Protein AF-A0A453HH13-F1 (afdb_monomer)

Nearest PDB structures (foldseek):
  1bcs-assembly1_B  TM=9.694E-01  e=7.886E-02  Triticum aestivum
  1gxs-assembly1_D  TM=9.681E-01  e=2.564E-01  Sorghum bicolor

Radius of gyration: 15.96 Å; Cα contacts (8 Å, |Δi|>4): 27; chains: 1; bounding box: 36×23×43 Å

Organism: Aegilops tauschii subsp. strangulata (NCBI:txid200361)

Structure (mmCIF, N/CA/C/O backbone):
data_AF-A0A453HH13-F1
#
_entry.id   AF-A0A453HH13-F1
#
loop_
_atom_site.group_PDB
_atom_site.id
_atom_site.type_symbol
_atom_site.label_atom_id
_atom_site.label_alt_id
_atom_site.label_comp_id
_atom_site.label_asym_id
_atom_site.label_entity_id
_atom_site.label_seq_id
_atom_site.pdbx_PDB_ins_code
_atom_site.Cartn_x
_atom_site.Cartn_y
_atom_site.Cartn_z
_atom_site.occupancy
_atom_site.B_iso_or_equiv
_atom_site.auth_seq_id
_atom_site.auth_comp_id
_atom_site.auth_asym_id
_atom_site.auth_atom_id
_atom_site.pdbx_PDB_model_num
ATOM 1 N N . MET A 1 1 ? 15.764 -11.386 0.186 1.00 47.12 1 MET A N 1
ATOM 2 C CA . MET A 1 1 ? 15.557 -10.549 -1.015 1.00 47.12 1 MET A CA 1
ATOM 3 C C . MET A 1 1 ? 16.645 -10.889 -2.038 1.00 47.12 1 MET A C 1
ATOM 5 O O . MET A 1 1 ? 17.814 -10.764 -1.698 1.00 47.12 1 MET A O 1
ATOM 9 N N . ARG A 1 2 ? 16.312 -11.419 -3.226 1.00 43.16 2 ARG A N 1
ATOM 10 C CA . ARG A 1 2 ? 17.310 -11.727 -4.273 1.00 43.16 2 ARG A CA 1
ATOM 11 C C . ARG A 1 2 ? 17.417 -10.537 -5.229 1.00 43.16 2 ARG A C 1
ATOM 13 O O . ARG A 1 2 ? 16.555 -10.361 -6.079 1.00 43.16 2 ARG A O 1
ATOM 20 N N . CYS A 1 3 ? 18.464 -9.730 -5.087 1.00 55.50 3 CYS A N 1
ATOM 21 C CA . CYS A 1 3 ? 18.757 -8.627 -6.003 1.00 55.50 3 CYS A CA 1
ATOM 22 C C . CYS A 1 3 ? 19.643 -9.129 -7.154 1.00 55.50 3 CYS A C 1
ATOM 24 O O . CYS A 1 3 ? 20.867 -9.058 -7.062 1.00 55.50 3 CYS A O 1
ATOM 26 N N . HIS A 1 4 ? 19.045 -9.636 -8.236 1.00 64.56 4 HIS A N 1
ATOM 27 C CA . HIS A 1 4 ? 19.780 -9.888 -9.481 1.00 64.56 4 HIS A CA 1
ATOM 28 C C . HIS A 1 4 ? 19.913 -8.576 -10.247 1.00 64.56 4 HIS A C 1
ATOM 30 O O . HIS A 1 4 ? 18.958 -8.100 -10.848 1.00 64.56 4 HIS A O 1
ATOM 36 N N . LYS A 1 5 ? 21.098 -7.965 -10.203 1.00 62.69 5 LYS A N 1
ATOM 37 C CA . LYS A 1 5 ? 21.331 -6.671 -10.858 1.00 62.69 5 LYS A CA 1
ATOM 38 C C . LYS A 1 5 ? 21.574 -6.781 -12.368 1.00 62.69 5 LYS A C 1
ATOM 40 O O . LYS A 1 5 ? 21.499 -5.753 -13.032 1.00 62.69 5 LYS A O 1
ATOM 45 N N . ARG A 1 6 ? 21.954 -7.958 -12.896 1.00 61.34 6 ARG A N 1
ATOM 46 C CA . ARG A 1 6 ? 22.478 -8.083 -14.276 1.00 61.34 6 ARG A CA 1
ATOM 47 C C . ARG A 1 6 ? 22.179 -9.390 -15.031 1.00 61.34 6 ARG A C 1
ATOM 49 O O . ARG A 1 6 ? 22.524 -9.454 -16.202 1.00 61.34 6 ARG A O 1
ATOM 56 N N . ASP A 1 7 ? 21.523 -10.386 -14.425 1.00 70.62 7 ASP A N 1
ATOM 57 C CA . ASP A 1 7 ? 21.345 -11.715 -15.063 1.00 70.62 7 ASP A CA 1
ATOM 58 C C . ASP A 1 7 ? 19.896 -12.040 -15.443 1.00 70.62 7 ASP A C 1
ATOM 60 O O . ASP A 1 7 ? 19.587 -13.154 -15.861 1.00 70.62 7 ASP A O 1
ATOM 64 N N . LEU A 1 8 ? 18.981 -11.091 -15.256 1.00 73.62 8 LEU A N 1
ATOM 65 C CA . LEU A 1 8 ? 17.585 -11.282 -15.620 1.00 73.62 8 LEU A CA 1
ATOM 66 C C . LEU A 1 8 ? 17.357 -10.731 -17.039 1.00 73.62 8 LEU A C 1
ATOM 68 O O . LEU A 1 8 ? 17.753 -9.597 -17.312 1.00 73.62 8 LEU A O 1
ATOM 72 N N . PRO A 1 9 ? 16.712 -11.490 -17.942 1.00 80.62 9 PRO A N 1
ATOM 73 C CA . PRO A 1 9 ? 16.494 -11.089 -19.330 1.00 80.62 9 PRO A CA 1
ATOM 74 C C . PRO A 1 9 ? 15.314 -10.109 -19.454 1.00 80.62 9 PRO A C 1
ATOM 76 O O . PRO A 1 9 ? 14.353 -10.371 -20.174 1.00 80.62 9 PRO A O 1
ATOM 79 N N . TYR A 1 10 ? 15.351 -8.984 -18.736 1.00 75.81 10 TYR A N 1
ATOM 80 C CA . TYR A 1 10 ? 14.409 -7.883 -18.935 1.00 75.81 10 TYR A CA 1
ATOM 81 C C . TYR A 1 10 ? 15.133 -6.677 -19.533 1.00 75.81 10 TYR A C 1
ATOM 83 O O . TYR A 1 10 ? 16.217 -6.296 -19.102 1.00 75.81 10 TYR A O 1
ATOM 91 N N . SER A 1 11 ? 14.528 -6.075 -20.554 1.00 83.38 11 SER A N 1
ATOM 92 C CA . SER A 1 11 ? 15.072 -4.909 -21.259 1.00 83.38 11 SER A CA 1
ATOM 93 C C . SER A 1 11 ? 14.455 -3.585 -20.803 1.00 83.38 11 SER A C 1
ATOM 95 O O . SER A 1 11 ? 14.918 -2.522 -21.214 1.00 83.38 11 SER A O 1
ATOM 97 N N . LEU A 1 12 ? 13.402 -3.633 -19.978 1.00 83.94 12 LEU A N 1
ATOM 98 C CA . LEU A 1 12 ? 12.608 -2.464 -19.617 1.00 83.94 12 LEU A CA 1
ATOM 99 C C . LEU A 1 12 ? 12.116 -2.524 -18.169 1.00 83.94 12 LEU A C 1
ATOM 101 O O . LEU A 1 12 ? 11.522 -3.514 -17.749 1.00 83.94 12 LEU A O 1
ATOM 105 N N . ASP A 1 13 ? 12.273 -1.403 -17.465 1.00 85.62 13 ASP A N 1
ATOM 106 C CA . ASP A 1 13 ? 11.684 -1.174 -16.147 1.00 85.62 13 ASP A CA 1
ATOM 107 C C . ASP A 1 13 ? 10.403 -0.343 -16.244 1.00 85.62 13 ASP A C 1
ATOM 109 O O . ASP A 1 13 ? 10.367 0.725 -16.866 1.00 85.62 13 ASP A O 1
ATOM 113 N N . ILE A 1 14 ? 9.362 -0.771 -15.530 1.00 90.19 14 ILE A N 1
ATOM 114 C CA . ILE A 1 14 ? 8.153 0.031 -15.334 1.00 90.19 14 ILE A CA 1
ATOM 115 C C . ILE A 1 14 ? 8.410 1.021 -14.197 1.00 90.19 14 ILE A C 1
ATOM 117 O O . ILE A 1 14 ? 8.494 0.642 -13.033 1.00 90.19 14 ILE A O 1
ATOM 121 N N . LYS A 1 15 ? 8.493 2.315 -14.525 1.00 90.56 15 LYS A N 1
ATOM 122 C CA . LYS A 1 15 ? 8.780 3.372 -13.538 1.00 90.56 15 LYS A CA 1
ATOM 123 C C . LYS A 1 15 ? 7.659 3.602 -12.521 1.00 90.56 15 LYS A C 1
ATOM 125 O O . LYS A 1 15 ? 7.930 4.067 -11.422 1.00 90.56 15 LYS A O 1
ATOM 130 N N . SER A 1 16 ? 6.407 3.310 -12.877 1.00 93.44 16 SER A N 1
ATOM 131 C CA . SER A 1 16 ? 5.267 3.437 -11.966 1.00 93.44 16 SER A CA 1
ATOM 132 C C . SER A 1 16 ? 4.171 2.433 -12.291 1.00 93.44 16 SER A C 1
ATOM 134 O O . SER A 1 16 ? 3.776 2.254 -13.444 1.00 93.44 16 SER A O 1
ATOM 136 N N . THR A 1 17 ? 3.641 1.808 -11.245 1.00 94.69 17 THR A N 1
ATOM 137 C CA . THR A 1 17 ? 2.565 0.817 -11.326 1.00 94.69 17 THR A CA 1
ATOM 138 C C . THR A 1 17 ? 1.180 1.403 -11.028 1.00 94.69 17 THR A C 1
ATOM 140 O O . THR A 1 17 ? 0.184 0.682 -11.121 1.00 94.69 17 THR A O 1
ATOM 143 N N . ILE A 1 18 ? 1.086 2.705 -10.726 1.00 96.06 18 ILE A N 1
ATOM 144 C CA . ILE A 1 18 ? -0.152 3.389 -10.305 1.00 96.06 18 ILE A CA 1
ATOM 145 C C . ILE A 1 18 ? -1.261 3.269 -11.351 1.00 96.06 18 ILE A C 1
ATOM 147 O O . ILE A 1 18 ? -2.380 2.863 -11.033 1.00 96.06 18 ILE A O 1
ATOM 151 N N . LYS A 1 19 ? -0.944 3.547 -12.623 1.00 95.75 19 LYS A N 1
ATOM 152 C CA . LYS A 1 19 ? -1.911 3.455 -13.729 1.00 95.75 19 LYS A CA 1
ATOM 153 C C . LYS A 1 19 ? -2.516 2.053 -13.842 1.00 95.75 19 LYS A C 1
ATOM 155 O O . LYS A 1 19 ? -3.713 1.917 -14.085 1.00 95.75 19 LYS A O 1
ATOM 160 N N . TYR A 1 20 ? -1.696 1.020 -13.665 1.00 95.62 20 TYR A N 1
ATOM 161 C CA . TYR A 1 20 ? -2.130 -0.368 -13.796 1.00 95.62 20 TYR A CA 1
ATOM 162 C C . TYR A 1 20 ? -3.039 -0.781 -12.642 1.00 95.62 20 TYR A C 1
ATOM 164 O O . TYR A 1 20 ? -4.111 -1.326 -12.889 1.00 95.62 20 TYR A O 1
ATOM 172 N N . HIS A 1 21 ? -2.668 -0.447 -11.405 1.00 96.25 21 HIS A N 1
ATOM 173 C CA . HIS A 1 21 ? -3.491 -0.748 -10.233 1.00 96.25 21 HIS A CA 1
ATOM 174 C C . HIS A 1 21 ? -4.840 -0.036 -10.293 1.00 96.25 21 HIS A C 1
ATOM 176 O O . HIS A 1 21 ? -5.866 -0.676 -10.085 1.00 96.25 21 HIS A O 1
ATOM 182 N N . ARG A 1 22 ? -4.865 1.241 -10.698 1.00 95.00 22 ARG A N 1
ATOM 183 C CA . ARG A 1 22 ? -6.119 1.978 -10.901 1.00 95.00 22 ARG A CA 1
ATOM 184 C C . ARG A 1 22 ? -7.000 1.347 -11.981 1.00 95.00 22 ARG A C 1
ATOM 186 O O . ARG A 1 22 ? -8.207 1.251 -11.808 1.00 95.00 22 ARG A O 1
ATOM 193 N N . ASN A 1 23 ? -6.416 0.894 -13.091 1.00 96.38 23 ASN A N 1
ATOM 194 C CA . ASN A 1 23 ? -7.180 0.227 -14.149 1.00 96.38 23 ASN A CA 1
ATOM 195 C C . ASN A 1 23 ? -7.770 -1.111 -13.671 1.00 96.38 23 ASN A C 1
ATOM 197 O O . ASN A 1 23 ? -8.907 -1.437 -13.995 1.00 96.38 23 ASN A O 1
ATOM 201 N N . MET A 1 24 ? -7.022 -1.884 -12.878 1.00 95.94 24 MET A N 1
ATOM 202 C CA . MET A 1 24 ? -7.521 -3.143 -12.319 1.00 95.94 24 MET A CA 1
ATOM 203 C C . MET A 1 24 ? -8.663 -2.914 -11.324 1.00 95.94 24 MET A C 1
ATOM 205 O O . MET A 1 24 ? -9.686 -3.588 -11.414 1.00 95.94 24 MET A O 1
ATOM 209 N N . THR A 1 25 ? -8.549 -1.936 -10.426 1.00 94.62 25 THR A N 1
ATOM 210 C CA . THR A 1 25 ? -9.629 -1.658 -9.468 1.00 94.62 25 THR A CA 1
ATOM 211 C C . THR A 1 25 ? -10.878 -1.098 -10.149 1.00 94.62 25 THR A C 1
ATOM 213 O O . THR A 1 25 ? -11.983 -1.489 -9.787 1.00 94.62 25 THR A O 1
ATOM 216 N N . LEU A 1 26 ? -10.733 -0.277 -11.200 1.00 94.25 26 LEU A N 1
ATOM 217 C CA . LEU A 1 26 ? -11.865 0.198 -12.015 1.00 94.25 26 LEU A CA 1
ATOM 218 C C . LEU A 1 26 ? -12.604 -0.932 -12.746 1.00 94.25 26 LEU A C 1
ATOM 220 O O . LEU A 1 26 ? -13.791 -0.805 -13.025 1.00 94.25 26 LEU A O 1
ATOM 224 N N . LYS A 1 27 ? -11.924 -2.048 -13.028 1.00 96.69 27 LYS A N 1
ATOM 225 C CA . LYS A 1 27 ? -12.540 -3.264 -13.582 1.00 96.69 27 LYS A CA 1
ATOM 226 C C . LYS A 1 27 ? -13.229 -4.136 -12.523 1.00 96.69 27 LYS A C 1
ATOM 228 O O . LYS A 1 27 ? -13.753 -5.189 -12.866 1.00 96.69 27 LYS A O 1
ATOM 233 N N . GLY A 1 28 ? -13.222 -3.723 -11.254 1.00 95.56 28 GLY A N 1
ATOM 234 C CA . GLY A 1 28 ? -13.859 -4.441 -10.149 1.00 95.56 28 GLY A CA 1
ATOM 235 C C . GLY A 1 28 ? -12.972 -5.480 -9.458 1.00 95.56 28 GLY A C 1
ATOM 236 O O . GLY A 1 28 ? -13.460 -6.226 -8.609 1.00 95.56 28 GLY A O 1
ATOM 237 N N . TYR A 1 29 ? -11.673 -5.547 -9.774 1.00 97.06 29 TYR A N 1
ATOM 238 C CA . TYR A 1 29 ? -10.764 -6.449 -9.065 1.00 97.06 29 TYR A CA 1
ATOM 239 C C . TYR A 1 29 ? -10.435 -5.919 -7.667 1.00 97.06 29 TYR A C 1
ATOM 241 O O . TYR A 1 29 ? -10.088 -4.751 -7.488 1.00 97.06 29 TYR A O 1
ATOM 249 N N . ARG A 1 30 ? -10.501 -6.812 -6.675 1.00 95.81 30 ARG A N 1
ATOM 250 C CA . ARG A 1 30 ? -10.116 -6.520 -5.290 1.00 95.81 30 ARG A CA 1
ATOM 251 C C . ARG A 1 30 ? -8.600 -6.609 -5.138 1.00 95.81 30 ARG A C 1
ATOM 253 O O . ARG A 1 30 ? -7.992 -7.560 -5.622 1.00 95.81 30 ARG A O 1
ATOM 260 N N . ALA A 1 31 ? -8.016 -5.647 -4.433 1.00 94.88 31 ALA A N 1
ATOM 261 C CA . ALA A 1 31 ? -6.592 -5.611 -4.123 1.00 94.88 31 ALA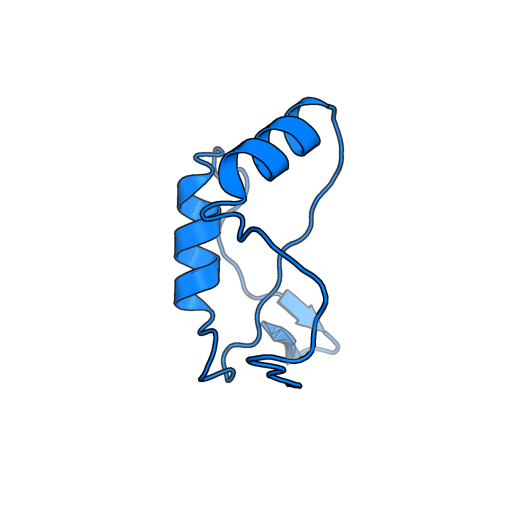 A CA 1
ATOM 262 C C . ALA A 1 31 ? -6.388 -5.407 -2.617 1.00 94.88 31 ALA A C 1
ATOM 264 O O . ALA A 1 31 ? -7.096 -4.615 -1.998 1.00 94.88 31 ALA A O 1
ATOM 265 N N . LEU A 1 32 ? -5.406 -6.110 -2.055 1.00 95.44 32 LEU A N 1
ATOM 266 C CA . LEU A 1 32 ? -4.916 -5.927 -0.692 1.00 95.44 32 LEU A CA 1
ATOM 267 C C . LEU A 1 32 ? -3.422 -5.620 -0.774 1.00 95.44 32 LEU A C 1
ATOM 269 O O . LEU A 1 32 ? -2.679 -6.350 -1.428 1.00 95.44 32 LEU A O 1
ATOM 273 N N . VAL A 1 33 ? -2.996 -4.544 -0.121 1.00 95.69 33 VAL A N 1
ATOM 274 C CA . VAL A 1 33 ? -1.594 -4.121 -0.058 1.00 95.69 33 VAL A CA 1
ATOM 275 C C . VAL A 1 33 ? -1.173 -4.146 1.403 1.00 95.69 33 VAL A C 1
ATOM 277 O O . VAL A 1 33 ? -1.822 -3.518 2.232 1.00 95.69 33 VAL A O 1
ATOM 280 N N . TYR A 1 34 ? -0.099 -4.867 1.712 1.00 95.25 34 TYR A N 1
ATOM 281 C CA . TYR A 1 34 ? 0.464 -4.976 3.056 1.00 95.25 34 TYR A CA 1
ATOM 282 C C . T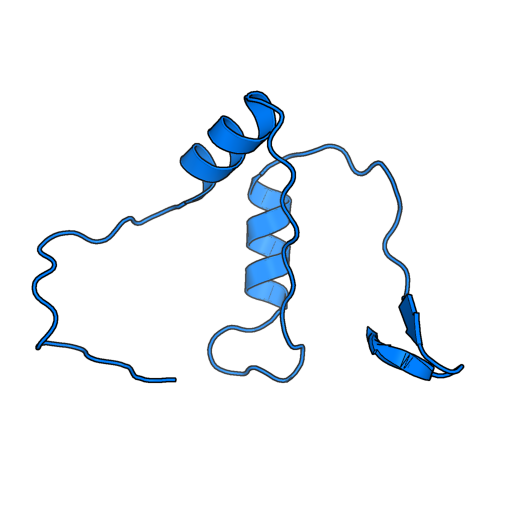YR A 1 34 ? 1.976 -4.740 3.003 1.00 95.25 34 TYR A C 1
ATOM 284 O O . TYR A 1 34 ? 2.613 -4.977 1.977 1.00 95.25 34 TYR A O 1
ATOM 292 N N . SER A 1 35 ? 2.547 -4.247 4.100 1.00 95.81 35 SER A N 1
ATOM 293 C CA . SER A 1 35 ? 3.981 -3.976 4.227 1.00 95.81 35 SER A CA 1
ATOM 294 C C . SER A 1 35 ? 4.419 -4.283 5.649 1.00 95.81 35 SER A C 1
ATOM 296 O O . SER A 1 35 ? 3.720 -3.907 6.585 1.00 95.81 35 SER A O 1
ATOM 298 N N . GLY A 1 36 ? 5.573 -4.931 5.808 1.00 95.31 36 GLY A N 1
ATOM 299 C CA . GLY A 1 36 ? 6.206 -5.067 7.118 1.00 95.31 36 GLY A CA 1
ATOM 300 C C . GLY A 1 36 ? 6.760 -3.719 7.578 1.00 95.31 36 GLY A C 1
ATOM 301 O O . GLY A 1 36 ? 7.347 -2.985 6.782 1.00 95.31 36 GLY A O 1
ATOM 302 N N . ASP A 1 37 ? 6.569 -3.391 8.848 1.00 93.56 37 ASP A N 1
ATOM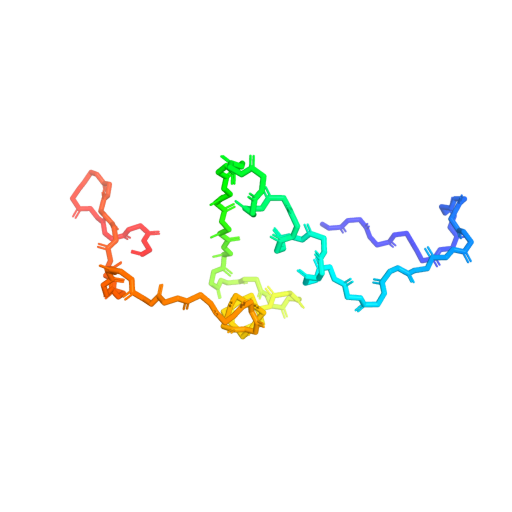 303 C CA . ASP A 1 37 ? 7.047 -2.157 9.479 1.00 93.56 37 ASP A CA 1
ATOM 304 C C . ASP A 1 37 ? 8.565 -2.168 9.748 1.00 93.56 37 ASP A C 1
ATOM 306 O O . ASP A 1 37 ? 9.191 -1.111 9.769 1.00 93.56 37 ASP A O 1
ATOM 310 N N . HIS A 1 38 ? 9.169 -3.355 9.854 1.00 94.69 38 HIS A N 1
ATOM 311 C CA . HIS A 1 38 ? 10.609 -3.551 10.065 1.00 94.69 38 HIS A CA 1
ATOM 312 C C . HIS A 1 38 ? 11.429 -3.774 8.771 1.00 94.69 38 HIS A C 1
ATOM 314 O O . HIS A 1 38 ? 12.633 -4.028 8.849 1.00 94.69 38 HIS A O 1
ATOM 320 N N . ASP A 1 39 ? 10.829 -3.689 7.574 1.00 93.50 39 ASP A N 1
ATOM 321 C CA . ASP A 1 39 ? 11.594 -3.739 6.315 1.00 93.50 39 ASP A CA 1
ATOM 322 C C . ASP A 1 39 ? 12.319 -2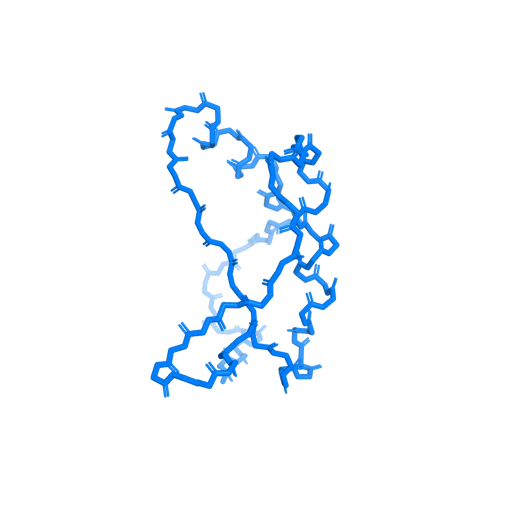.404 6.079 1.00 93.50 39 ASP A C 1
ATOM 324 O O . ASP A 1 39 ? 11.706 -1.378 5.790 1.00 93.50 39 ASP A O 1
ATOM 328 N N . ALA A 1 40 ? 13.646 -2.416 6.200 1.00 91.44 40 ALA A N 1
ATOM 329 C CA . ALA A 1 40 ? 14.472 -1.226 6.010 1.00 91.44 40 ALA A CA 1
ATOM 330 C C . ALA A 1 40 ? 14.781 -0.906 4.534 1.00 91.44 40 ALA A C 1
ATOM 332 O O . ALA A 1 40 ? 15.194 0.212 4.230 1.00 91.44 40 ALA A O 1
ATOM 333 N N . ILE A 1 41 ? 14.626 -1.866 3.615 1.00 93.81 41 ILE A N 1
ATOM 334 C CA . ILE A 1 41 ? 14.936 -1.671 2.191 1.00 93.81 41 ILE A CA 1
ATOM 335 C C . ILE A 1 41 ? 13.730 -1.058 1.481 1.00 93.81 41 ILE A C 1
ATOM 337 O O . ILE A 1 41 ? 13.896 -0.103 0.722 1.00 93.81 41 ILE A O 1
ATOM 341 N N . ILE A 1 42 ? 12.528 -1.580 1.742 1.00 91.75 42 ILE A N 1
ATOM 342 C CA . ILE A 1 42 ? 11.261 -1.011 1.270 1.00 91.75 42 ILE A CA 1
ATOM 343 C C . ILE A 1 42 ? 10.407 -0.651 2.496 1.00 91.75 42 ILE A C 1
ATOM 345 O O . ILE A 1 42 ? 9.581 -1.452 2.932 1.00 91.75 42 ILE A O 1
ATOM 349 N N . PRO A 1 43 ? 10.594 0.548 3.075 1.00 95.19 43 PRO A N 1
ATOM 350 C CA . PRO A 1 43 ? 9.897 0.930 4.297 1.00 95.19 43 PRO A CA 1
ATOM 351 C C . PRO A 1 43 ? 8.393 1.081 4.070 1.00 95.19 43 PRO A C 1
ATOM 353 O O . PRO A 1 43 ? 7.953 1.596 3.035 1.00 95.19 43 PRO A O 1
ATOM 356 N N . PHE A 1 44 ? 7.595 0.731 5.085 1.00 95.50 44 PHE A N 1
ATOM 357 C CA . PHE A 1 44 ? 6.130 0.808 5.024 1.00 95.50 44 PHE A CA 1
ATOM 358 C C . PHE A 1 44 ? 5.605 2.210 4.662 1.00 95.50 44 PHE A C 1
ATOM 360 O O . PHE A 1 44 ? 4.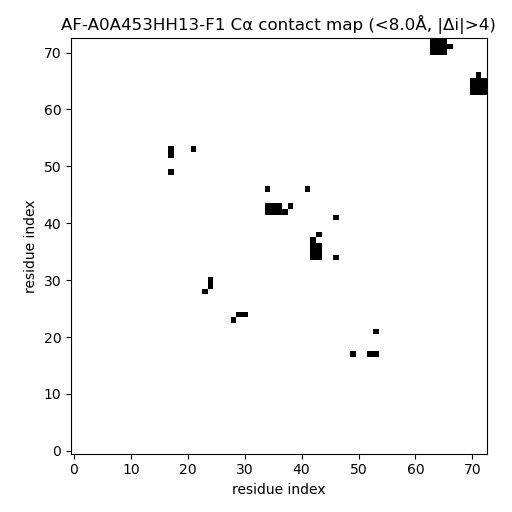578 2.329 3.996 1.00 95.50 44 PHE A O 1
ATOM 367 N N . LEU A 1 45 ? 6.333 3.275 5.026 1.00 96.56 45 LEU A N 1
ATOM 368 C CA . LEU A 1 45 ? 6.017 4.660 4.653 1.00 96.56 45 LEU A CA 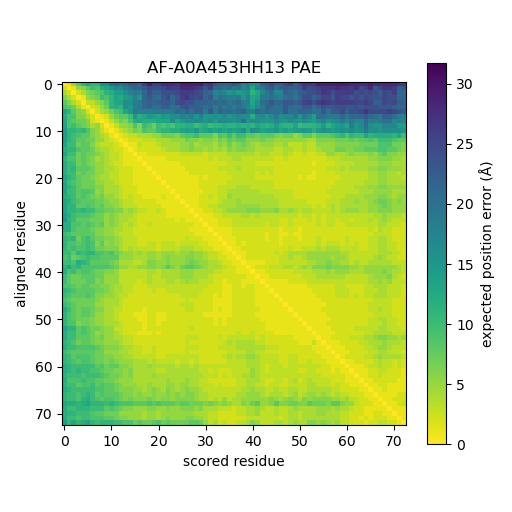1
ATOM 369 C C . LEU A 1 45 ? 6.022 4.880 3.132 1.00 96.56 45 LEU A C 1
ATOM 371 O O . LEU A 1 45 ? 5.222 5.664 2.612 1.00 96.56 45 LEU A O 1
ATOM 375 N N . GLY A 1 46 ? 6.896 4.174 2.407 1.00 95.81 46 GLY A N 1
ATOM 376 C CA . GLY A 1 46 ? 6.936 4.186 0.947 1.00 95.81 46 GLY A CA 1
ATOM 377 C C . GLY A 1 46 ? 5.666 3.575 0.361 1.00 95.81 46 GLY A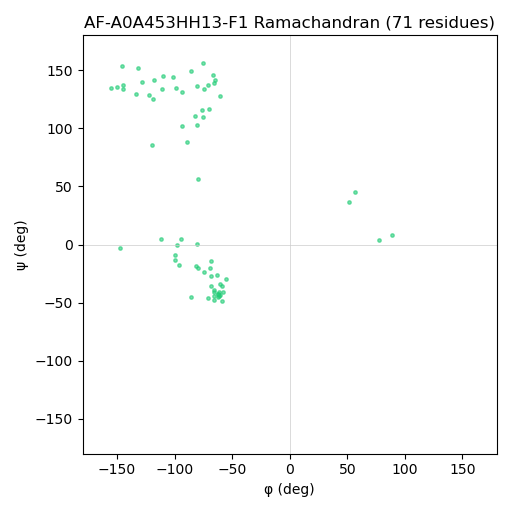 C 1
ATOM 378 O O . GLY A 1 46 ? 5.004 4.197 -0.471 1.00 95.81 46 GLY A O 1
ATOM 379 N N . THR A 1 47 ? 5.263 2.411 0.873 1.00 96.12 47 THR A N 1
ATOM 380 C CA . THR A 1 47 ? 4.001 1.751 0.507 1.00 96.12 47 THR A CA 1
ATOM 381 C C . THR A 1 47 ? 2.793 2.630 0.842 1.00 96.12 47 THR A C 1
ATOM 383 O O . THR A 1 47 ? 1.910 2.807 0.005 1.00 96.12 47 THR A O 1
ATOM 386 N N . GLN A 1 48 ? 2.771 3.262 2.018 1.00 96.06 48 GLN A N 1
ATOM 387 C CA . GLN A 1 48 ? 1.693 4.163 2.435 1.00 96.06 48 GLN A CA 1
ATOM 388 C C . GLN A 1 48 ? 1.573 5.381 1.501 1.00 96.06 48 GLN A C 1
ATOM 390 O O . GLN A 1 48 ? 0.473 5.758 1.097 1.00 96.06 48 GLN A O 1
ATOM 395 N N . SER A 1 49 ? 2.703 5.978 1.114 1.00 96.69 49 SER A N 1
ATOM 396 C CA . SER A 1 49 ? 2.749 7.096 0.160 1.00 96.69 49 SER A CA 1
ATOM 397 C C . SER A 1 49 ? 2.286 6.671 -1.236 1.00 96.69 49 SER A C 1
ATOM 399 O O . SER A 1 49 ? 1.517 7.383 -1.884 1.00 96.69 49 SER A O 1
ATOM 401 N N . TRP A 1 50 ? 2.689 5.479 -1.680 1.00 96.62 50 TRP A N 1
ATOM 402 C CA . TRP A 1 50 ? 2.240 4.895 -2.942 1.00 96.62 50 TRP A CA 1
ATOM 403 C C . TRP A 1 50 ? 0.722 4.659 -2.953 1.00 96.62 50 TRP A C 1
ATOM 405 O O . TRP A 1 50 ? 0.061 5.069 -3.908 1.00 96.62 50 TRP A O 1
ATOM 415 N N . VAL A 1 51 ? 0.143 4.108 -1.876 1.00 96.12 51 VAL A N 1
ATOM 416 C CA . VAL A 1 51 ? -1.314 3.907 -1.758 1.00 96.12 51 VAL A CA 1
ATOM 417 C C . VAL A 1 51 ? -2.057 5.243 -1.814 1.00 96.12 51 VAL A C 1
ATOM 419 O O . VAL A 1 51 ? -3.023 5.366 -2.565 1.00 96.12 51 VAL A O 1
ATOM 422 N N . ARG A 1 52 ? -1.580 6.277 -1.105 1.00 95.62 52 ARG A N 1
ATOM 423 C CA . ARG A 1 52 ? -2.176 7.627 -1.171 1.00 95.62 52 ARG A CA 1
ATOM 424 C C . ARG A 1 52 ? -2.168 8.203 -2.588 1.00 95.62 52 ARG A C 1
ATOM 426 O O . ARG A 1 52 ? -3.131 8.851 -2.985 1.00 95.62 52 ARG A O 1
ATOM 433 N N . SER A 1 53 ? -1.130 7.923 -3.379 1.00 96.56 53 SER A N 1
ATOM 434 C CA . SER A 1 53 ? -1.032 8.407 -4.765 1.00 96.56 53 SER A CA 1
ATOM 435 C C . SER A 1 53 ? -2.055 7.786 -5.731 1.00 96.56 53 SER A C 1
ATOM 437 O O . SER A 1 53 ? -2.284 8.335 -6.809 1.00 96.56 53 SER A O 1
ATOM 439 N N . LEU A 1 54 ? -2.724 6.687 -5.350 1.00 95.31 54 LEU A N 1
ATOM 440 C CA . LEU A 1 54 ? -3.864 6.148 -6.105 1.00 95.31 54 LEU A CA 1
ATOM 441 C C . LEU A 1 54 ? -5.096 7.064 -6.031 1.00 95.31 54 LEU A C 1
ATOM 443 O O . LEU A 1 54 ? -5.957 6.983 -6.910 1.00 95.31 54 LEU A O 1
ATOM 447 N N . ASN A 1 55 ? -5.149 7.952 -5.029 1.00 95.19 55 ASN A N 1
ATOM 448 C CA . ASN A 1 55 ? -6.198 8.950 -4.832 1.00 95.19 55 ASN A CA 1
ATOM 449 C C . ASN A 1 55 ? -7.610 8.339 -4.728 1.00 95.19 55 ASN A C 1
ATOM 451 O O . ASN A 1 55 ? -8.555 8.803 -5.369 1.00 95.19 55 ASN A O 1
ATOM 455 N N . PHE A 1 56 ? -7.739 7.259 -3.953 1.00 94.62 56 PHE A N 1
ATOM 456 C CA . PHE A 1 56 ? -9.036 6.691 -3.584 1.00 94.62 56 PHE A CA 1
ATOM 457 C C . PHE A 1 56 ? -9.608 7.391 -2.345 1.00 94.62 56 PHE A C 1
ATOM 459 O O . PHE A 1 56 ? -8.834 7.829 -1.490 1.00 94.62 56 PHE A O 1
ATOM 466 N N . PRO A 1 57 ? -10.945 7.486 -2.221 1.00 95.88 57 PRO A N 1
ATOM 467 C CA . PRO A 1 57 ? -11.563 7.975 -0.998 1.00 95.88 57 PRO A CA 1
ATOM 468 C C . PRO A 1 57 ? -11.281 7.015 0.162 1.00 95.88 57 PRO A C 1
ATOM 470 O O . PRO A 1 57 ? -11.302 5.793 -0.006 1.00 95.88 57 PRO A O 1
ATOM 473 N N . ILE A 1 58 ? -11.047 7.578 1.345 1.00 96.19 58 ILE A N 1
ATOM 474 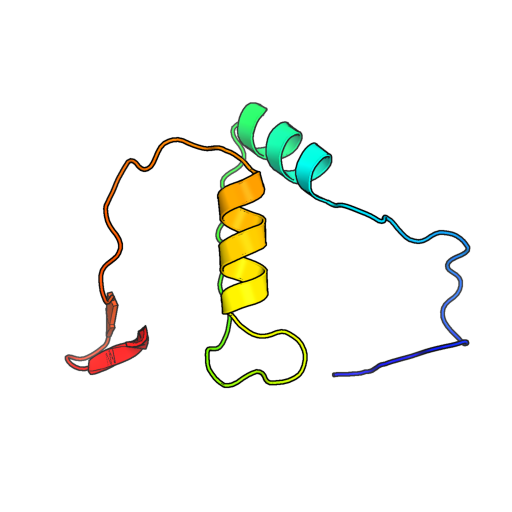C CA . ILE A 1 58 ? -10.974 6.815 2.589 1.00 96.19 58 ILE A CA 1
ATOM 475 C C . ILE A 1 58 ? -12.411 6.474 2.981 1.00 96.19 58 ILE A C 1
ATOM 477 O O . ILE A 1 58 ? -13.222 7.365 3.214 1.00 96.19 58 ILE A O 1
ATOM 481 N N . VAL A 1 59 ? -12.733 5.183 2.984 1.00 97.19 59 VAL A N 1
ATOM 482 C CA . VAL A 1 59 ? -14.058 4.677 3.386 1.00 97.19 59 VAL A CA 1
ATOM 483 C C . VAL A 1 59 ? -14.093 4.232 4.844 1.00 97.19 59 VAL A C 1
ATOM 485 O O . VAL A 1 59 ? -15.168 4.058 5.405 1.00 97.19 59 VAL A O 1
ATOM 488 N N . ASP 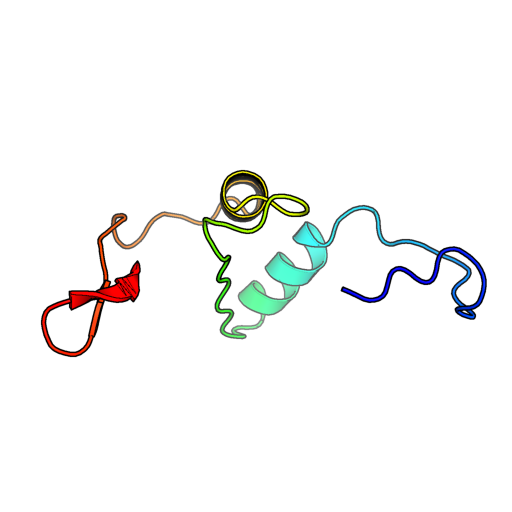A 1 60 ? -12.920 4.016 5.433 1.00 96.50 60 ASP A N 1
ATOM 489 C CA . ASP A 1 60 ? -12.746 3.500 6.780 1.00 96.50 60 ASP A CA 1
ATOM 490 C C . ASP A 1 60 ? -11.382 3.965 7.308 1.00 96.50 60 ASP A C 1
ATOM 492 O O . ASP A 1 60 ? -10.386 3.935 6.575 1.00 96.50 60 ASP A O 1
ATOM 496 N N . GLU A 1 61 ? -11.353 4.446 8.547 1.00 96.38 61 GLU A N 1
ATOM 497 C CA . GLU A 1 61 ? -10.168 5.061 9.142 1.00 96.38 61 GLU A CA 1
ATOM 498 C C . GLU A 1 61 ? -9.120 4.015 9.536 1.00 96.38 61 GLU A C 1
ATOM 500 O O . GLU A 1 61 ? -9.412 2.837 9.784 1.00 96.38 61 GLU A O 1
ATOM 505 N N . TRP A 1 62 ? -7.867 4.468 9.613 1.00 94.19 62 TRP A N 1
ATOM 506 C CA . TRP A 1 62 ? -6.755 3.619 10.024 1.00 94.19 62 TRP A CA 1
ATOM 507 C C . TRP A 1 62 ? -6.972 3.097 11.446 1.00 94.19 62 TRP A C 1
ATOM 509 O O . TRP A 1 62 ? -7.184 3.870 12.381 1.00 94.19 62 TRP A O 1
ATOM 519 N N . ARG A 1 63 ? -6.868 1.780 11.625 1.00 95.88 63 ARG A N 1
ATOM 520 C CA . ARG A 1 63 ? -7.000 1.126 12.928 1.00 95.88 63 ARG A CA 1
ATOM 521 C C . ARG A 1 63 ? -6.077 -0.071 13.022 1.00 95.88 63 ARG A C 1
ATOM 523 O O . ARG A 1 63 ? -5.791 -0.707 12.010 1.00 95.88 63 ARG A O 1
ATOM 530 N N . ALA A 1 64 ? -5.702 -0.399 14.252 1.00 96.00 64 ALA A N 1
ATOM 531 C CA . ALA A 1 64 ? -5.024 -1.649 14.522 1.00 96.00 64 ALA A CA 1
ATOM 532 C C . ALA A 1 64 ? -5.961 -2.835 14.247 1.00 96.00 64 ALA A C 1
ATOM 534 O O . ALA A 1 64 ? -7.144 -2.811 14.614 1.00 96.00 64 ALA A O 1
ATOM 535 N N . TRP A 1 65 ? -5.430 -3.884 13.636 1.00 94.69 65 TRP A N 1
ATOM 536 C CA . TRP A 1 65 ? -6.077 -5.182 13.542 1.00 94.69 65 TRP A CA 1
ATOM 537 C C . TRP A 1 65 ? -5.467 -6.133 14.573 1.00 94.69 65 TRP A C 1
ATOM 539 O O . TRP A 1 65 ? -4.280 -6.081 14.901 1.00 94.69 65 TRP A O 1
ATOM 549 N N . HIS A 1 66 ? -6.323 -6.983 15.132 1.00 96.81 66 HIS A N 1
ATOM 550 C CA . HIS A 1 66 ? -5.963 -7.856 16.239 1.00 96.81 66 HIS A CA 1
ATOM 551 C C . HIS A 1 66 ? -6.105 -9.313 15.823 1.00 96.81 66 HIS A C 1
ATOM 553 O O . HIS A 1 66 ? -7.057 -9.678 15.131 1.00 96.81 66 HIS A O 1
ATOM 559 N N . LEU A 1 67 ? -5.174 -10.138 16.286 1.00 96.75 67 LEU A N 1
ATOM 560 C CA . LEU A 1 67 ? -5.211 -11.588 16.172 1.00 96.75 67 LEU A CA 1
ATOM 561 C C . LEU A 1 67 ? -4.855 -12.164 17.542 1.00 96.75 67 LEU A C 1
ATOM 563 O O . LEU A 1 67 ? -3.895 -11.719 18.163 1.00 96.75 67 LEU A O 1
ATOM 567 N N . ASP A 1 68 ? -5.670 -13.091 18.046 1.00 96.69 68 ASP A N 1
ATOM 568 C CA . ASP A 1 68 ? -5.468 -13.742 19.350 1.00 96.69 68 ASP A CA 1
ATOM 569 C C . ASP A 1 68 ? -5.252 -12.765 20.527 1.00 96.69 68 ASP A C 1
ATOM 571 O O . ASP A 1 68 ? -4.474 -13.008 21.446 1.00 96.69 68 ASP A O 1
ATOM 575 N N . GLY A 1 69 ? -5.951 -11.624 20.498 1.00 95.94 69 GLY A N 1
ATOM 576 C CA . GLY A 1 69 ? -5.863 -10.591 21.537 1.00 95.94 69 GLY A CA 1
ATOM 577 C C . GLY A 1 69 ? -4.612 -9.710 21.465 1.00 95.94 69 GLY A C 1
ATOM 578 O O . GLY A 1 69 ? -4.436 -8.848 22.323 1.00 95.94 69 GLY A O 1
ATOM 579 N N . GLN A 1 70 ? -3.766 -9.878 20.447 1.00 96.44 70 GLN A N 1
ATOM 580 C CA . GLN A 1 70 ? -2.585 -9.050 20.212 1.00 96.44 70 GLN A CA 1
ATOM 581 C C . GLN A 1 70 ? -2.768 -8.168 18.979 1.00 96.44 70 GLN A C 1
ATOM 583 O O . GLN A 1 70 ? -3.402 -8.567 18.003 1.00 96.44 70 GLN A O 1
ATOM 588 N N . SER A 1 71 ? -2.209 -6.959 19.021 1.00 95.69 71 SER A N 1
ATOM 589 C CA . SER A 1 71 ? -2.131 -6.086 17.850 1.00 95.69 71 SER A CA 1
ATOM 590 C C . SER A 1 71 ? -1.126 -6.672 16.863 1.00 95.69 71 SER A C 1
ATOM 592 O O . SER A 1 71 ? 0.054 -6.804 17.181 1.00 95.69 71 SER A O 1
ATOM 594 N N . ALA A 1 72 ? -1.604 -7.047 15.681 1.00 94.69 72 ALA A N 1
ATOM 595 C CA . ALA A 1 72 ? -0.785 -7.654 14.635 1.00 94.69 72 ALA A CA 1
ATOM 596 C C . ALA A 1 72 ? -0.366 -6.638 13.555 1.00 94.69 72 ALA A C 1
ATOM 598 O O . ALA A 1 72 ? 0.537 -6.904 12.761 1.00 94.69 72 ALA A O 1
ATOM 599 N N . GLY A 1 73 ? -0.996 -5.462 13.559 1.00 93.06 73 GLY A N 1
ATOM 600 C CA . GLY A 1 73 ? -0.638 -4.272 12.790 1.00 93.06 73 GLY A CA 1
ATOM 601 C C . GLY A 1 73 ? -1.799 -3.303 12.724 1.00 93.06 73 GLY A C 1
ATOM 602 O O . GLY A 1 73 ? -2.721 -3.448 13.556 1.00 93.06 73 GLY A O 1
#

InterPro domains:
  IPR001563 Peptidase S10, serine carboxypeptidase [PF00450] (10-73)
  IPR029058 Alpha/Beta hydrolase fold [SSF53474] (13-73)

Sequence (73 aa):
MRCHKRDLPYSLDIKSTIKYHRNMTLKGYRALVYSGDHDAIIPFLGTQSWVRSLNFPIVDEWRAWHLDGQSAG

Secondary structure (DSSP, 8-state):
----SS-S------S--HHHHHHHHHTT--------TT-SSS-HHHHHHHHHHT----SS-----EETTEE--

Foldseek 3Di:
DDDPPDPDPDPDDDPDCLVVVLVCVVVVDDDDDDDDCPDPVCHVVNVVVNVVVNVDDDPDDDDFDDDPNDGPD

pLDDT: mean 90.46, std 11.85, range [43.16, 97.19]

Solvent-accessible surface area (backbone atoms only — not comparable to full-atom values): 5190 Å² total; per-residue (Å²): 137,87,83,73,89,81,81,65,99,69,94,76,80,83,92,70,63,60,70,58,54,54,53,43,44,75,73,69,50,87,84,86,87,86,68,55,81,83,37,83,88,67,38,35,67,57,54,52,52,54,58,58,72,66,68,70,83,84,89,69,80,93,68,77,44,70,56,97,90,37,80,76,79

Mean predicted aligned error: 5.85 Å